Protein AF-A0A932UJD4-F1 (afdb_monomer_lite)

Secondary structure (DSSP, 8-state):
--PPPPGGGEEEEEEEEEEEETTEEEEEEEEEEE-STTEEEEEEEEEEEE-SSTTTT-EEEEEEEEEEEEHHHHHHHHHHHHHH--SSPPPEEE-HHHHH-PPP-PPP----

Sequence (112 aa):
MSQAIPAEEVDRIWLFPPVRQEDREWGTAVIGRRAERDRVRVYTARYMLVVRGRERGQGRVAVEEIGESPAPVVDDVVRGVQQRVGEADPPVEIATAVWFGAAPLLPEDASR

Structure (mmCIF, N/CA/C/O backbone):
data_AF-A0A932UJD4-F1
#
_entry.id   AF-A0A932UJD4-F1
#
loop_
_atom_site.group_PDB
_atom_site.id
_atom_site.type_symbol
_atom_site.label_atom_id
_atom_site.label_alt_id
_atom_site.label_comp_id
_atom_site.label_asym_id
_atom_site.label_entity_id
_atom_site.label_seq_id
_atom_site.pdbx_PDB_ins_code
_atom_site.Cartn_x
_atom_site.Cartn_y
_atom_site.Cartn_z
_atom_site.occupancy
_atom_site.B_iso_or_equiv
_atom_site.auth_seq_id
_atom_site.auth_comp_id
_atom_site.auth_asym_id
_atom_site.auth_atom_id
_atom_site.pdbx_PDB_model_num
ATOM 1 N N . MET A 1 1 ? -8.121 12.593 -11.943 1.00 38.00 1 MET A N 1
ATOM 2 C CA . MET A 1 1 ? -9.073 11.466 -11.851 1.00 38.00 1 MET A CA 1
ATOM 3 C C . MET A 1 1 ? -8.248 10.215 -11.610 1.00 38.00 1 MET A C 1
ATOM 5 O O . MET A 1 1 ? -7.366 9.958 -12.415 1.00 38.00 1 MET A O 1
ATOM 9 N N . SER A 1 2 ? -8.429 9.513 -10.491 1.00 53.94 2 SER A N 1
ATOM 10 C CA . SER A 1 2 ? -7.692 8.271 -10.219 1.00 53.94 2 SER A CA 1
ATOM 11 C C . SER A 1 2 ? -8.371 7.121 -10.961 1.00 53.94 2 SER A C 1
ATOM 13 O O . SER A 1 2 ? -9.500 6.761 -10.631 1.00 53.94 2 SER A O 1
ATOM 15 N N . GLN A 1 3 ? -7.718 6.585 -11.988 1.00 67.38 3 GLN A N 1
ATOM 16 C CA . GLN A 1 3 ? -8.157 5.356 -12.643 1.00 67.38 3 GLN A CA 1
ATOM 17 C C . GLN A 1 3 ? -7.927 4.181 -11.682 1.00 67.38 3 GLN A C 1
ATOM 19 O O . GLN A 1 3 ? -6.910 4.144 -10.989 1.00 67.38 3 GLN A O 1
ATOM 24 N N . ALA A 1 4 ? -8.877 3.248 -11.606 1.00 76.31 4 ALA A N 1
ATOM 25 C CA . ALA A 1 4 ? -8.683 2.019 -10.844 1.00 76.31 4 ALA A CA 1
ATOM 26 C C . ALA A 1 4 ? -7.535 1.202 -11.462 1.00 76.31 4 ALA A C 1
ATOM 28 O O . ALA A 1 4 ? -7.448 1.102 -12.685 1.00 76.31 4 ALA A O 1
ATOM 29 N N . ILE A 1 5 ? -6.663 0.640 -10.621 1.00 79.69 5 ILE A N 1
ATOM 30 C CA . ILE A 1 5 ? -5.582 -0.252 -11.056 1.00 79.69 5 ILE A CA 1
ATOM 31 C C . ILE A 1 5 ? -6.145 -1.681 -11.072 1.00 79.69 5 ILE A C 1
ATOM 33 O O . ILE A 1 5 ? -6.629 -2.124 -10.025 1.00 79.69 5 ILE A O 1
ATOM 37 N N . PRO A 1 6 ? -6.110 -2.395 -12.210 1.00 84.81 6 PRO A N 1
ATOM 38 C CA . PRO A 1 6 ? -6.530 -3.792 -12.264 1.00 84.81 6 PRO A CA 1
ATOM 39 C C . PRO A 1 6 ? -5.672 -4.673 -11.347 1.00 84.81 6 PRO A C 1
ATOM 41 O O . PRO A 1 6 ? -4.462 -4.469 -11.227 1.00 84.81 6 PRO A O 1
ATOM 44 N N . ALA A 1 7 ? -6.290 -5.652 -10.682 1.00 87.00 7 ALA A N 1
ATOM 45 C CA . ALA A 1 7 ? -5.610 -6.498 -9.696 1.00 87.00 7 ALA A CA 1
ATOM 46 C C . ALA A 1 7 ? -4.486 -7.327 -10.335 1.00 87.00 7 ALA A C 1
ATOM 48 O O . ALA A 1 7 ? -3.423 -7.506 -9.747 1.00 87.00 7 ALA A O 1
ATOM 49 N N . GLU A 1 8 ? -4.699 -7.769 -11.571 1.00 87.94 8 GLU A N 1
ATOM 50 C CA . GLU A 1 8 ? -3.749 -8.504 -12.397 1.00 87.94 8 GLU A CA 1
ATOM 51 C C . GLU A 1 8 ? -2.529 -7.679 -12.813 1.00 87.94 8 GLU A C 1
ATOM 53 O O . GLU A 1 8 ? -1.542 -8.242 -13.275 1.00 87.94 8 GLU A O 1
ATOM 58 N N . GLU A 1 9 ? -2.561 -6.357 -12.666 1.00 91.31 9 GLU A N 1
ATOM 59 C CA . GLU A 1 9 ? -1.410 -5.500 -12.945 1.00 91.31 9 GLU A CA 1
ATOM 60 C C . GLU A 1 9 ? -0.593 -5.199 -11.685 1.00 91.31 9 GLU A C 1
ATOM 62 O O . GLU A 1 9 ? 0.548 -4.737 -11.786 1.00 91.31 9 GLU A O 1
ATOM 67 N N . VAL A 1 10 ? -1.148 -5.480 -10.503 1.00 93.56 10 VAL A N 1
ATOM 68 C CA . VAL A 1 10 ? -0.431 -5.364 -9.236 1.00 93.56 10 VAL A CA 1
ATOM 69 C C . VAL A 1 10 ? 0.549 -6.524 -9.112 1.00 93.56 10 VAL A C 1
ATOM 71 O O . VAL A 1 10 ? 0.176 -7.695 -9.137 1.00 93.56 10 VAL A O 1
ATOM 74 N N . ASP A 1 11 ? 1.821 -6.177 -8.976 1.00 92.38 11 ASP A N 1
ATOM 75 C CA . ASP A 1 11 ? 2.925 -7.122 -8.853 1.00 92.38 11 ASP A CA 1
ATOM 76 C C . ASP A 1 11 ? 3.270 -7.379 -7.390 1.00 92.38 11 ASP A C 1
ATOM 78 O O . ASP A 1 11 ? 3.400 -8.524 -6.964 1.00 92.38 11 ASP A O 1
ATOM 82 N N . ARG A 1 12 ? 3.387 -6.299 -6.608 1.00 93.12 12 ARG A N 1
ATOM 83 C CA . ARG A 1 12 ? 3.856 -6.346 -5.222 1.00 93.12 12 ARG A CA 1
ATOM 84 C C . ARG A 1 12 ? 3.104 -5.379 -4.332 1.00 93.12 12 ARG A C 1
ATOM 86 O O . ARG A 1 12 ? 2.696 -4.300 -4.765 1.00 93.12 12 ARG A O 1
ATOM 93 N N . ILE A 1 13 ? 2.952 -5.769 -3.072 1.00 95.38 13 ILE A N 1
ATOM 94 C CA . ILE A 1 13 ? 2.281 -4.982 -2.043 1.00 95.38 13 ILE A CA 1
ATOM 95 C C . ILE A 1 13 ? 3.142 -5.035 -0.788 1.00 95.38 13 ILE A C 1
ATOM 97 O O . ILE A 1 13 ? 3.390 -6.114 -0.258 1.00 95.38 13 ILE A O 1
ATOM 101 N N . TRP A 1 14 ? 3.554 -3.878 -0.282 1.00 95.88 14 TRP A N 1
ATOM 102 C CA . TRP A 1 14 ? 4.225 -3.760 1.010 1.00 95.88 14 TRP A CA 1
ATOM 103 C C . TRP A 1 14 ? 3.337 -2.985 1.968 1.00 95.88 14 TRP A C 1
ATOM 105 O O . TRP A 1 14 ? 3.040 -1.811 1.741 1.00 95.88 14 TRP A O 1
ATOM 115 N N . LEU A 1 15 ? 2.901 -3.647 3.034 1.00 94.75 15 LEU A N 1
ATOM 116 C CA . LEU A 1 15 ? 2.020 -3.073 4.037 1.00 94.75 15 LEU A CA 1
ATOM 117 C C . LEU A 1 15 ? 2.839 -2.574 5.221 1.00 94.75 15 LEU A C 1
ATOM 119 O O . LEU A 1 15 ? 3.580 -3.336 5.838 1.00 94.75 15 LEU A O 1
ATOM 123 N N . PHE A 1 16 ? 2.662 -1.303 5.561 1.00 93.38 16 PHE A N 1
ATOM 124 C CA . PHE A 1 16 ? 3.193 -0.749 6.795 1.00 93.38 16 PHE A CA 1
ATOM 125 C C . PHE A 1 16 ? 2.211 -1.040 7.935 1.00 93.38 16 PHE A C 1
ATOM 127 O O . PHE A 1 16 ? 0.996 -0.905 7.733 1.00 93.38 16 PHE A O 1
ATOM 134 N N . PRO A 1 17 ? 2.706 -1.402 9.129 1.00 92.25 17 PRO A N 1
ATOM 135 C CA . PRO A 1 17 ? 1.876 -1.531 10.317 1.00 92.25 17 PRO A CA 1
ATOM 136 C C . PRO A 1 17 ? 1.035 -0.266 10.521 1.00 92.25 17 PRO A C 1
ATOM 138 O O . PRO A 1 17 ? 1.572 0.847 10.457 1.00 92.25 17 PRO A O 1
A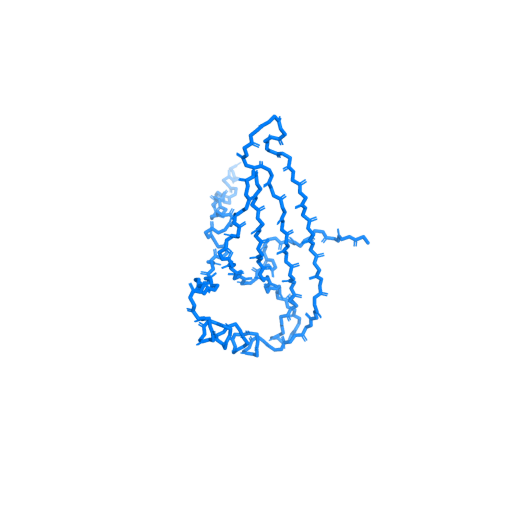TOM 141 N N . PRO A 1 1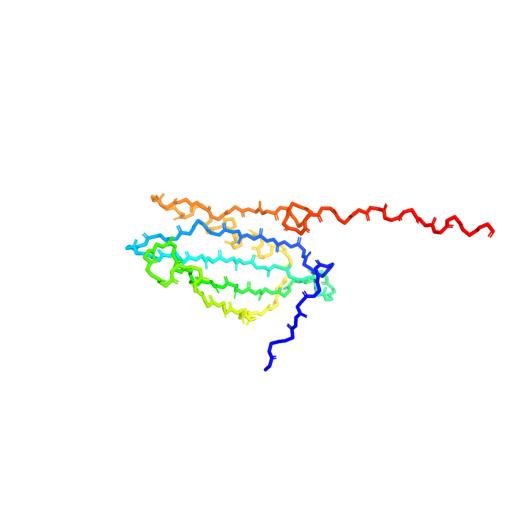8 ? -0.282 -0.399 10.734 1.00 93.75 18 PRO A N 1
ATOM 142 C CA . PRO A 1 18 ? -1.122 0.764 10.910 1.00 93.75 18 PRO A CA 1
ATOM 143 C C . PRO A 1 18 ? -0.845 1.428 12.259 1.00 93.75 18 PRO A C 1
ATOM 145 O O . PRO A 1 18 ? -0.701 0.766 13.289 1.00 93.75 18 PRO A O 1
ATOM 148 N N . VAL A 1 19 ? -0.835 2.756 12.261 1.00 93.50 19 VAL A N 1
ATOM 149 C CA . VAL A 1 19 ? -0.751 3.553 13.483 1.00 93.50 19 VAL A CA 1
ATOM 150 C C . VAL A 1 19 ? -2.162 3.743 14.020 1.00 93.50 19 VAL A C 1
ATOM 152 O O . VAL A 1 19 ? -3.069 4.130 13.283 1.00 93.50 19 VAL A O 1
ATOM 155 N N . ARG A 1 20 ? -2.357 3.484 15.313 1.00 94.69 20 ARG A N 1
ATOM 156 C CA . ARG A 1 20 ? -3.624 3.732 16.007 1.00 94.69 20 ARG A CA 1
ATOM 157 C C . ARG A 1 20 ? -3.450 4.850 17.014 1.00 94.69 20 ARG A C 1
ATOM 159 O O . ARG A 1 20 ? -2.549 4.801 17.846 1.00 94.69 20 ARG A O 1
ATOM 166 N N . GLN A 1 21 ? -4.348 5.819 16.958 1.00 94.12 21 GLN A N 1
ATOM 167 C CA . GLN A 1 21 ? -4.415 6.911 17.914 1.00 94.12 21 GLN A CA 1
ATOM 168 C C . GLN A 1 21 ? -5.889 7.221 18.166 1.00 94.12 21 GLN A C 1
ATOM 170 O O . GLN A 1 21 ? -6.661 7.401 17.226 1.00 94.12 21 GLN A O 1
ATOM 175 N N . GLU A 1 22 ? -6.272 7.243 19.442 1.00 93.31 22 GLU A N 1
ATOM 176 C CA . GLU A 1 22 ? -7.651 7.481 19.885 1.00 93.31 22 GLU A CA 1
ATOM 177 C C . GLU A 1 22 ? -8.665 6.497 19.264 1.00 93.31 22 GLU A C 1
ATOM 179 O O . GLU A 1 22 ? -8.623 5.292 19.537 1.00 93.31 22 GLU A O 1
ATOM 184 N N . ASP A 1 23 ? -9.604 7.003 18.463 1.00 96.44 23 ASP A N 1
ATOM 185 C CA . ASP A 1 23 ? -10.673 6.258 17.803 1.00 96.44 23 ASP A CA 1
ATOM 186 C C . ASP A 1 23 ? -10.381 5.961 16.325 1.00 96.44 23 ASP A C 1
ATOM 188 O O . ASP A 1 23 ? -11.255 5.445 15.620 1.00 96.44 23 ASP A O 1
ATOM 192 N N . ARG A 1 24 ? -9.154 6.235 15.864 1.00 97.31 24 ARG A N 1
ATOM 193 C CA . ARG A 1 24 ? -8.749 6.160 14.458 1.00 97.31 24 ARG A CA 1
ATOM 194 C C . ARG A 1 24 ? -7.532 5.274 14.229 1.00 97.31 24 ARG A C 1
ATOM 196 O O . ARG A 1 24 ? -6.659 5.093 15.080 1.00 97.31 24 ARG A O 1
ATOM 203 N N . GLU A 1 25 ? -7.493 4.736 13.023 1.00 97.56 25 GLU A N 1
ATOM 204 C CA . GLU A 1 25 ? -6.413 3.936 12.474 1.00 97.56 25 GLU A CA 1
ATOM 205 C C . GLU A 1 25 ? -5.965 4.540 11.145 1.00 97.56 25 GLU A C 1
ATOM 207 O O . GLU A 1 25 ? -6.797 4.897 10.310 1.00 97.56 25 GLU A O 1
ATOM 212 N N . TRP A 1 26 ? -4.655 4.636 10.942 1.00 97.12 26 TRP A N 1
ATOM 213 C CA . TRP A 1 26 ? -4.051 5.071 9.691 1.00 97.12 26 TRP A CA 1
ATOM 214 C C . TRP A 1 26 ? -3.126 3.983 9.187 1.00 97.12 26 TRP A C 1
ATOM 216 O O . TRP A 1 26 ? -2.227 3.553 9.906 1.00 97.12 26 TRP A O 1
ATOM 226 N N . GLY A 1 27 ? -3.306 3.572 7.939 1.00 95.81 27 GLY A N 1
ATOM 227 C CA . GLY A 1 27 ? -2.410 2.620 7.299 1.00 95.81 27 GLY A CA 1
ATOM 228 C C . GLY A 1 27 ? -1.821 3.174 6.019 1.00 95.81 27 GLY A C 1
ATOM 229 O O . GLY A 1 27 ? -2.388 4.055 5.368 1.00 95.81 27 GLY A O 1
ATOM 230 N N . THR A 1 28 ? -0.656 2.639 5.676 1.00 95.62 28 THR A N 1
ATOM 231 C CA . THR A 1 28 ? 0.050 2.938 4.433 1.00 95.62 28 THR A CA 1
ATOM 232 C C . THR A 1 28 ? 0.419 1.629 3.752 1.00 95.62 28 THR A C 1
ATOM 234 O O . THR A 1 28 ? 0.881 0.694 4.403 1.00 95.62 28 THR A O 1
ATOM 237 N N . ALA A 1 29 ? 0.237 1.572 2.440 1.00 95.19 29 ALA A N 1
ATOM 238 C CA . ALA A 1 29 ? 0.746 0.508 1.597 1.00 95.19 29 ALA A CA 1
ATOM 239 C C . ALA A 1 29 ? 1.523 1.111 0.426 1.00 95.19 29 ALA A C 1
ATOM 241 O O . ALA A 1 29 ? 1.119 2.124 -0.149 1.00 95.19 29 ALA A O 1
ATOM 242 N N . VAL A 1 30 ? 2.629 0.472 0.067 1.00 95.25 30 VAL A N 1
ATOM 243 C CA . VAL A 1 30 ? 3.329 0.719 -1.193 1.00 95.25 30 VAL A CA 1
ATOM 244 C C . VAL A 1 30 ? 2.918 -0.376 -2.163 1.00 95.25 30 VAL A C 1
ATOM 246 O O . VAL A 1 30 ? 2.918 -1.553 -1.809 1.00 95.25 30 VAL A O 1
ATOM 249 N N . ILE A 1 31 ? 2.542 0.015 -3.375 1.00 95.12 31 ILE A N 1
ATOM 250 C CA . ILE A 1 31 ? 2.038 -0.894 -4.402 1.00 95.12 31 ILE A CA 1
ATOM 251 C C . ILE A 1 31 ? 2.937 -0.765 -5.624 1.00 95.12 31 ILE A C 1
ATOM 253 O O . ILE A 1 31 ? 3.106 0.330 -6.160 1.00 95.12 31 ILE A O 1
ATOM 257 N N . GLY A 1 32 ? 3.504 -1.883 -6.062 1.00 95.19 32 GLY A N 1
ATOM 258 C CA . GLY A 1 32 ? 4.191 -1.994 -7.339 1.00 95.19 32 GLY A CA 1
ATOM 259 C C . GLY A 1 32 ? 3.238 -2.518 -8.406 1.00 95.19 32 GLY A C 1
ATOM 260 O O . GLY A 1 32 ? 2.721 -3.624 -8.274 1.00 95.19 32 GLY A O 1
ATOM 261 N N . ARG A 1 33 ? 3.014 -1.741 -9.465 1.00 95.19 33 ARG A N 1
ATOM 262 C CA . ARG A 1 33 ? 2.279 -2.146 -10.672 1.00 95.19 33 ARG A CA 1
ATOM 263 C C . ARG A 1 33 ? 3.273 -2.437 -11.792 1.00 95.19 33 ARG A C 1
ATOM 265 O O . ARG A 1 33 ? 4.179 -1.630 -12.010 1.00 95.19 33 ARG A O 1
ATOM 272 N N . ARG A 1 34 ? 3.096 -3.536 -12.527 1.00 93.25 34 ARG A N 1
ATOM 273 C CA . ARG A 1 34 ? 3.926 -3.828 -13.708 1.00 93.25 34 ARG A CA 1
ATOM 274 C C . ARG A 1 34 ? 3.834 -2.692 -14.730 1.00 93.25 34 ARG A C 1
ATOM 276 O O . ARG A 1 34 ? 2.747 -2.214 -15.045 1.00 93.25 34 ARG A O 1
ATOM 283 N N . ALA A 1 35 ? 4.984 -2.283 -15.248 1.00 90.75 35 ALA A N 1
ATOM 284 C CA . ALA A 1 35 ? 5.122 -1.372 -16.375 1.00 90.75 35 ALA A CA 1
ATOM 285 C C . ALA A 1 35 ? 5.959 -2.043 -17.480 1.00 90.75 35 ALA A C 1
ATOM 287 O O . ALA A 1 35 ? 6.406 -3.184 -17.346 1.00 90.75 35 ALA A O 1
ATOM 288 N N . GLU A 1 36 ? 6.149 -1.357 -18.605 1.00 89.44 36 GLU A N 1
ATOM 289 C CA . GLU A 1 36 ? 6.944 -1.889 -19.713 1.00 89.44 36 GLU A CA 1
ATOM 290 C C . GLU A 1 36 ? 8.418 -2.109 -19.325 1.00 89.44 36 GLU A C 1
ATOM 292 O O . GLU A 1 36 ? 8.967 -1.397 -18.484 1.00 89.44 36 GLU A O 1
ATOM 297 N N . ARG A 1 37 ? 9.097 -3.029 -20.027 1.00 86.25 37 ARG A N 1
ATOM 298 C CA . ARG A 1 37 ? 10.565 -3.203 -19.979 1.00 86.25 37 ARG A CA 1
ATOM 299 C C . ARG A 1 37 ? 11.122 -3.410 -18.555 1.00 86.25 37 ARG A C 1
ATOM 301 O O . ARG A 1 37 ? 1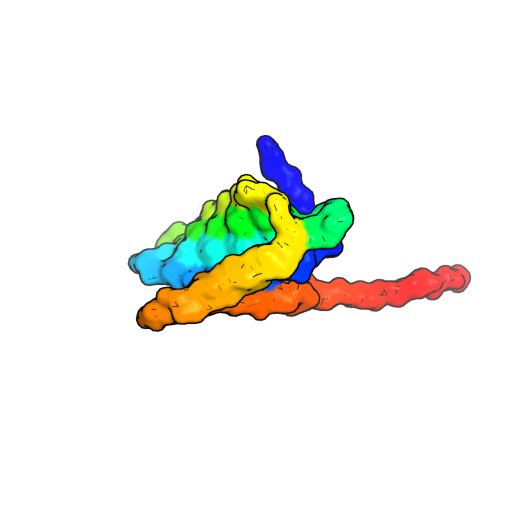2.072 -2.734 -18.166 1.00 86.25 37 ARG A O 1
ATOM 308 N N . ASP A 1 38 ? 10.521 -4.325 -17.791 1.00 85.50 38 ASP A N 1
ATOM 309 C CA . ASP A 1 38 ? 10.930 -4.708 -16.422 1.00 85.50 38 ASP A CA 1
ATOM 310 C C . ASP A 1 38 ? 10.908 -3.563 -15.395 1.00 85.50 38 ASP A C 1
ATOM 312 O O . ASP A 1 38 ? 11.618 -3.564 -14.379 1.00 85.50 38 ASP A O 1
ATOM 316 N N . ARG A 1 39 ? 10.073 -2.557 -15.656 1.00 93.81 39 ARG A N 1
ATOM 317 C CA . ARG A 1 39 ? 9.836 -1.452 -14.736 1.00 93.81 39 ARG A CA 1
ATOM 318 C C . ARG A 1 39 ? 8.587 -1.674 -13.905 1.00 93.81 39 ARG A C 1
ATOM 320 O O . ARG A 1 39 ? 7.673 -2.412 -14.266 1.00 93.81 39 ARG A O 1
ATOM 327 N N . VAL A 1 40 ? 8.557 -0.977 -12.781 1.00 94.94 40 VAL A N 1
ATOM 328 C CA . VAL A 1 40 ? 7.440 -0.956 -11.851 1.00 94.94 40 VAL A CA 1
ATOM 329 C C . VAL A 1 40 ? 7.029 0.487 -11.644 1.00 94.94 40 VAL A C 1
ATOM 331 O O . VAL A 1 40 ? 7.856 1.355 -11.353 1.00 94.94 40 VAL A O 1
ATOM 334 N N . ARG A 1 41 ? 5.731 0.737 -11.775 1.00 96.00 41 ARG A N 1
ATOM 335 C CA . ARG A 1 41 ? 5.107 1.987 -11.369 1.00 96.00 41 ARG A CA 1
ATOM 336 C C . ARG A 1 41 ? 4.687 1.870 -9.913 1.00 96.00 41 ARG A C 1
ATOM 338 O O . ARG A 1 41 ? 3.986 0.932 -9.539 1.00 96.00 41 ARG A O 1
ATOM 345 N N . VAL A 1 42 ? 5.159 2.793 -9.092 1.00 95.81 42 VAL A N 1
ATOM 346 C CA . VAL A 1 42 ? 5.019 2.745 -7.640 1.00 95.81 42 VAL A CA 1
ATOM 347 C C . VAL A 1 42 ? 3.919 3.694 -7.206 1.00 95.81 42 VAL A C 1
ATOM 349 O O . VAL A 1 42 ? 3.927 4.878 -7.548 1.00 95.81 42 VAL A O 1
ATOM 352 N N . TYR A 1 43 ? 3.006 3.176 -6.397 1.00 95.25 43 TYR A N 1
ATOM 353 C CA . TYR A 1 43 ? 1.954 3.945 -5.759 1.00 95.25 43 TYR A CA 1
ATOM 354 C C . TYR A 1 43 ? 2.120 3.904 -4.246 1.00 95.25 43 TYR A C 1
ATOM 356 O O . TYR A 1 43 ? 2.489 2.875 -3.682 1.00 95.25 43 TYR A O 1
ATOM 364 N N . THR A 1 44 ? 1.788 5.008 -3.582 1.00 94.94 44 THR A N 1
ATOM 365 C CA . THR A 1 44 ? 1.530 5.008 -2.142 1.00 94.94 44 THR A CA 1
ATOM 366 C C . THR A 1 44 ? 0.030 5.110 -1.913 1.00 94.94 44 THR A C 1
ATOM 368 O O . THR A 1 44 ? -0.594 6.112 -2.264 1.00 94.94 44 THR A O 1
ATOM 371 N N . ALA A 1 45 ? -0.550 4.077 -1.313 1.00 94.81 45 ALA A N 1
ATOM 372 C CA . ALA A 1 45 ? -1.920 4.079 -0.833 1.00 94.81 45 ALA A CA 1
ATOM 373 C C . ALA A 1 45 ? -1.929 4.382 0.668 1.00 94.81 45 ALA A C 1
ATOM 375 O O . ALA A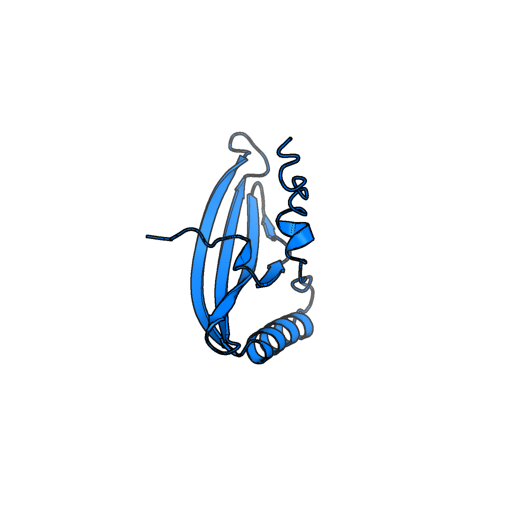 1 45 ? -1.177 3.789 1.439 1.00 94.81 45 ALA A O 1
ATOM 376 N N . ARG A 1 46 ? -2.782 5.308 1.094 1.00 96.19 46 ARG A N 1
ATOM 377 C CA . ARG A 1 46 ? -2.974 5.680 2.498 1.00 96.19 46 ARG A CA 1
ATOM 378 C C . ARG A 1 46 ? -4.452 5.622 2.824 1.00 96.19 46 ARG A C 1
ATOM 380 O O . ARG A 1 46 ? -5.277 6.020 2.001 1.00 96.19 46 ARG A O 1
ATOM 387 N N . TYR A 1 47 ? -4.787 5.183 4.027 1.00 96.31 47 TYR A N 1
ATOM 388 C CA . TYR A 1 47 ? -6.149 5.290 4.532 1.00 96.31 47 TYR A CA 1
ATOM 389 C C . TYR A 1 47 ? -6.182 5.878 5.937 1.00 96.31 47 TYR A C 1
ATOM 391 O O . TYR A 1 47 ? -5.198 5.840 6.674 1.00 96.31 47 TYR A O 1
ATOM 399 N N . MET A 1 48 ? -7.350 6.401 6.293 1.00 97.12 48 MET A N 1
ATOM 400 C CA . MET A 1 48 ? -7.762 6.641 7.669 1.00 97.12 48 MET A CA 1
ATOM 401 C C . MET A 1 48 ? -9.110 5.953 7.874 1.00 97.12 48 MET A C 1
ATOM 403 O O . MET A 1 48 ? -9.995 6.093 7.028 1.00 97.12 48 MET A O 1
ATOM 407 N N . LEU A 1 49 ? -9.256 5.214 8.969 1.00 98.00 49 LEU A N 1
A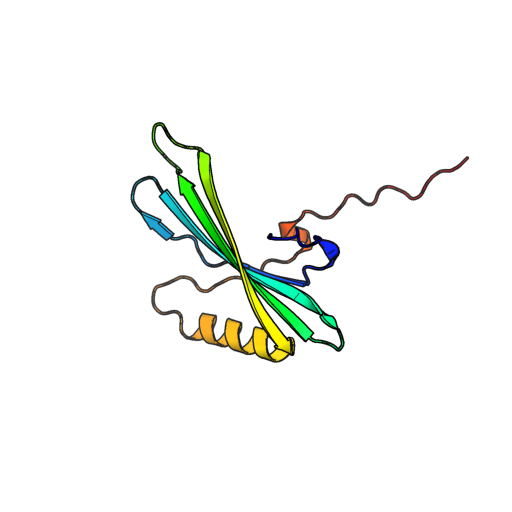TOM 408 C CA . LEU A 1 49 ? -10.475 4.514 9.354 1.00 98.00 49 LEU A CA 1
ATOM 409 C C . LEU A 1 49 ? -10.834 4.861 10.800 1.00 98.00 49 LEU A C 1
ATOM 411 O O . LEU A 1 49 ? -10.009 4.723 11.700 1.00 98.00 49 LEU A O 1
ATOM 415 N N . VAL A 1 50 ? -12.080 5.261 11.040 1.00 97.81 50 VAL A N 1
ATOM 416 C CA . VAL A 1 50 ? -12.630 5.386 12.393 1.00 97.81 50 VAL A CA 1
ATOM 417 C C . VAL A 1 50 ? -12.997 3.986 12.890 1.00 97.81 50 VAL A C 1
ATOM 419 O O . VAL A 1 50 ? -13.889 3.328 12.349 1.00 97.81 50 VAL A O 1
ATOM 422 N N . VAL A 1 51 ? -12.306 3.506 13.923 1.00 96.81 51 VAL A N 1
ATOM 423 C CA . VAL A 1 51 ? -12.410 2.126 14.428 1.00 96.81 51 VAL A CA 1
ATOM 424 C C . VAL A 1 51 ? -13.296 1.992 15.669 1.00 96.81 51 VAL A C 1
ATOM 426 O O . VAL A 1 51 ? -13.729 0.881 15.996 1.00 96.81 51 VAL A O 1
ATOM 429 N N . ARG A 1 52 ? -13.604 3.099 16.358 1.00 95.44 52 ARG A N 1
ATOM 430 C CA . ARG A 1 52 ? -14.421 3.145 17.586 1.00 95.44 52 ARG A CA 1
ATOM 431 C C . ARG A 1 52 ? -15.374 4.349 17.578 1.00 95.44 52 ARG A C 1
ATOM 433 O O . ARG A 1 52 ? -15.222 5.258 16.778 1.00 95.44 52 ARG A O 1
ATOM 440 N N . GLY A 1 53 ? -16.363 4.349 18.473 1.00 94.88 53 GLY A N 1
ATOM 441 C CA . GLY A 1 53 ? -17.303 5.466 18.631 1.00 94.88 53 GLY A CA 1
ATOM 442 C C . GLY A 1 53 ? -18.455 5.478 17.620 1.00 94.88 53 GLY A C 1
ATOM 443 O O . GLY A 1 53 ? -18.690 4.511 16.896 1.00 94.88 53 GLY A O 1
ATOM 444 N N . ARG A 1 54 ? -19.213 6.580 17.606 1.00 95.88 54 ARG A N 1
ATOM 445 C CA . ARG A 1 54 ? -20.442 6.730 16.803 1.00 95.88 54 ARG A CA 1
ATOM 446 C C . ARG A 1 54 ? -20.182 6.736 15.295 1.00 95.88 54 ARG A C 1
ATOM 448 O O . ARG A 1 54 ? -21.033 6.293 14.534 1.00 95.88 54 ARG A O 1
ATOM 455 N N . GLU A 1 55 ? -19.020 7.228 14.879 1.00 95.88 55 GLU A N 1
ATOM 456 C CA . GLU A 1 55 ? -18.613 7.341 13.472 1.00 95.88 55 GLU A CA 1
ATOM 457 C C . GLU A 1 55 ? -17.858 6.102 12.970 1.00 95.88 55 GLU A C 1
ATOM 459 O O . GLU A 1 55 ? -17.318 6.104 11.864 1.00 95.88 55 GLU A O 1
ATOM 464 N N . ARG A 1 56 ? -17.818 5.026 13.768 1.00 95.62 56 ARG A N 1
ATOM 465 C CA . ARG A 1 56 ? -17.127 3.786 13.414 1.00 95.62 56 ARG A CA 1
ATOM 466 C C . ARG A 1 56 ? -17.517 3.303 12.014 1.00 95.62 56 ARG A C 1
ATOM 468 O O . ARG A 1 56 ? -18.695 3.183 11.689 1.00 95.62 56 ARG A O 1
ATOM 475 N N . GLY A 1 57 ? -16.505 2.951 11.226 1.00 94.38 57 GLY A N 1
ATOM 476 C CA . GLY A 1 57 ? -16.643 2.491 9.845 1.00 94.38 57 GLY A CA 1
ATOM 477 C C . GLY A 1 57 ? -16.506 3.603 8.805 1.00 94.38 57 GLY A C 1
ATOM 478 O O . GLY A 1 57 ? -16.307 3.298 7.632 1.00 94.38 57 GLY A O 1
ATOM 479 N N . GLN A 1 58 ? -16.551 4.879 9.203 1.00 97.00 58 GLN A N 1
ATOM 480 C CA . GLN A 1 58 ? -16.198 5.973 8.303 1.00 97.00 58 GLN A CA 1
ATOM 481 C C . GLN A 1 58 ? -14.701 5.955 8.003 1.00 97.00 58 GLN A C 1
ATOM 483 O O . GLN A 1 58 ? -13.878 5.713 8.887 1.00 97.00 58 GLN A O 1
ATOM 488 N N . GLY A 1 59 ? -14.337 6.254 6.760 1.00 95.38 59 GLY A N 1
ATOM 489 C CA . GLY A 1 59 ? -12.942 6.271 6.358 1.00 95.38 59 GLY A CA 1
ATOM 490 C C . GLY A 1 59 ? -12.683 7.096 5.112 1.00 95.38 59 GLY A C 1
ATOM 491 O O . GLY A 1 59 ? -13.597 7.564 4.431 1.00 95.38 59 GLY A O 1
ATOM 492 N N . ARG A 1 60 ? -11.400 7.298 4.839 1.00 95.88 60 ARG A N 1
ATOM 493 C CA . ARG A 1 60 ? -10.892 7.969 3.643 1.00 95.88 60 ARG A CA 1
ATOM 494 C C . ARG A 1 60 ? -9.727 7.172 3.098 1.00 95.88 60 ARG A C 1
ATOM 496 O O . ARG A 1 60 ? -8.945 6.627 3.871 1.00 95.88 60 ARG A O 1
ATOM 503 N N . VAL A 1 61 ? -9.599 7.162 1.780 1.00 94.62 61 VAL A N 1
ATOM 504 C CA . VAL A 1 61 ? -8.487 6.531 1.072 1.00 94.62 61 VAL A CA 1
ATOM 505 C C . VAL A 1 61 ? -7.898 7.549 0.106 1.00 94.62 61 VAL A C 1
ATOM 507 O O . VAL A 1 61 ? -8.629 8.328 -0.505 1.00 94.62 61 VAL A O 1
ATOM 510 N N . ALA A 1 62 ? -6.579 7.540 -0.018 1.00 93.56 62 ALA A N 1
ATOM 511 C CA . ALA A 1 62 ? -5.837 8.293 -1.012 1.00 93.56 62 ALA A CA 1
ATOM 512 C C . ALA A 1 62 ? -4.817 7.366 -1.671 1.00 93.56 62 ALA A C 1
ATOM 514 O O . ALA A 1 62 ? -4.132 6.611 -0.985 1.00 93.56 62 ALA A O 1
ATOM 515 N N . VAL A 1 63 ? -4.713 7.436 -2.995 1.00 92.94 63 VAL A N 1
ATOM 516 C CA . VAL A 1 63 ? -3.705 6.712 -3.773 1.00 92.94 63 VAL A CA 1
ATOM 517 C C . VAL A 1 63 ? -2.954 7.727 -4.612 1.00 92.94 63 VAL A C 1
ATOM 519 O O . VAL A 1 63 ? -3.562 8.520 -5.330 1.00 92.94 63 VAL A O 1
ATOM 522 N N . GLU A 1 64 ? -1.636 7.705 -4.493 1.00 94.44 64 GLU A N 1
ATOM 523 C CA . GLU A 1 64 ? -0.730 8.636 -5.149 1.00 94.44 64 GLU A CA 1
ATOM 524 C C . GLU A 1 64 ? 0.280 7.848 -5.980 1.00 94.44 64 GLU A C 1
ATOM 526 O O . GLU A 1 64 ? 0.944 6.954 -5.458 1.00 94.44 64 GLU A O 1
ATOM 531 N N . GLU A 1 65 ? 0.387 8.164 -7.270 1.00 94.56 65 GLU A N 1
ATOM 532 C CA . GLU A 1 65 ? 1.465 7.653 -8.115 1.00 94.56 65 GLU A CA 1
ATOM 533 C C . GLU A 1 65 ? 2.747 8.421 -7.799 1.00 94.56 65 GLU A C 1
ATOM 535 O O . GLU A 1 65 ? 2.795 9.639 -7.950 1.00 94.56 65 GLU A O 1
ATOM 540 N N . ILE A 1 66 ? 3.777 7.708 -7.357 1.00 94.81 66 ILE A N 1
ATOM 541 C CA . ILE A 1 66 ? 5.061 8.305 -6.977 1.00 94.81 66 ILE A CA 1
ATOM 542 C C . ILE A 1 66 ? 5.996 8.386 -8.184 1.00 94.81 66 ILE A C 1
ATOM 544 O O . ILE A 1 66 ? 6.765 9.336 -8.316 1.00 94.81 66 ILE A O 1
ATOM 548 N N . GLY A 1 67 ? 5.934 7.392 -9.071 1.00 94.38 67 GLY A N 1
ATOM 549 C CA . GLY A 1 67 ? 6.740 7.349 -10.285 1.00 94.38 67 GLY A CA 1
ATOM 550 C C . GLY A 1 67 ? 7.018 5.930 -10.758 1.00 94.38 67 GLY A C 1
ATOM 551 O O . GLY A 1 67 ? 6.350 4.980 -10.359 1.00 94.38 67 GLY A O 1
ATOM 552 N N . GLU A 1 68 ? 8.026 5.789 -11.612 1.00 95.62 68 GLU A N 1
ATOM 553 C CA . GLU A 1 68 ? 8.401 4.525 -12.243 1.00 95.62 68 GLU A CA 1
ATOM 554 C C . GLU A 1 68 ? 9.899 4.249 -12.068 1.00 95.62 68 GLU A C 1
ATOM 556 O O . GLU A 1 68 ? 10.730 5.144 -12.231 1.00 95.62 68 GLU A O 1
ATOM 561 N N . SER A 1 69 ? 10.249 3.006 -11.746 1.00 94.44 69 SER A N 1
ATOM 562 C CA . SER A 1 69 ? 11.618 2.588 -11.432 1.00 94.44 69 SER A CA 1
ATOM 563 C C . SER A 1 69 ? 11.865 1.143 -11.886 1.00 94.44 69 SER A C 1
ATOM 565 O O . SER A 1 69 ? 10.906 0.375 -11.977 1.00 94.44 69 SER A O 1
ATOM 567 N N . PRO A 1 70 ? 13.112 0.721 -12.171 1.00 95.12 70 PRO A N 1
ATOM 568 C CA . PRO A 1 70 ? 13.426 -0.701 -12.302 1.00 95.12 70 PRO A CA 1
ATOM 569 C C . PRO A 1 70 ? 13.010 -1.480 -11.047 1.00 95.12 70 PRO A C 1
ATOM 571 O O . PRO A 1 70 ? 13.248 -1.013 -9.930 1.00 95.12 70 PRO A O 1
ATOM 574 N N . ALA A 1 71 ? 12.440 -2.677 -11.217 1.00 91.19 71 ALA A N 1
ATOM 575 C CA . ALA A 1 71 ? 11.948 -3.483 -10.092 1.00 91.19 71 ALA A CA 1
ATOM 576 C C . ALA A 1 71 ? 12.989 -3.699 -8.965 1.00 91.19 71 ALA A C 1
ATOM 578 O O . ALA A 1 71 ? 12.648 -3.460 -7.805 1.00 91.19 71 ALA A O 1
ATOM 579 N N . PRO A 1 72 ? 14.270 -4.028 -9.256 1.00 92.12 72 PRO A N 1
ATOM 580 C CA . PRO A 1 72 ? 15.265 -4.258 -8.203 1.00 92.12 72 PRO A CA 1
ATOM 581 C C . PRO A 1 72 ? 15.538 -3.023 -7.333 1.00 92.12 72 PRO A C 1
ATOM 583 O O . PRO A 1 72 ? 15.822 -3.150 -6.147 1.00 92.12 72 PRO A O 1
ATOM 586 N N . VAL A 1 73 ? 15.409 -1.816 -7.897 1.00 94.38 73 VAL A N 1
ATOM 587 C CA . VAL A 1 73 ? 15.617 -0.565 -7.150 1.00 94.38 73 VAL A CA 1
ATOM 588 C C . VAL A 1 73 ? 14.508 -0.363 -6.119 1.00 94.38 73 VAL A C 1
ATOM 590 O O . VAL A 1 73 ? 14.772 0.107 -5.015 1.00 94.38 73 VAL A O 1
ATOM 593 N N . VAL A 1 74 ? 13.266 -0.720 -6.458 1.00 92.38 74 VAL A N 1
ATOM 594 C CA . VAL A 1 74 ? 12.141 -0.651 -5.512 1.00 92.38 74 VAL A CA 1
ATOM 595 C C . VAL A 1 74 ? 12.363 -1.636 -4.364 1.00 92.38 74 VAL A C 1
ATOM 597 O O . VAL A 1 74 ? 12.220 -1.253 -3.202 1.00 92.38 74 VAL A O 1
ATOM 600 N N . ASP A 1 75 ? 12.799 -2.857 -4.679 1.00 89.56 75 ASP A N 1
ATOM 601 C CA . ASP A 1 75 ? 13.121 -3.886 -3.685 1.00 89.56 75 ASP A CA 1
ATOM 602 C C . ASP A 1 75 ? 14.217 -3.422 -2.716 1.00 89.56 75 ASP A C 1
ATOM 604 O O . ASP A 1 75 ? 14.086 -3.575 -1.499 1.00 89.56 75 ASP A O 1
ATOM 608 N N . ASP A 1 76 ? 15.281 -2.808 -3.237 1.00 93.31 76 ASP A N 1
ATOM 609 C CA . ASP A 1 76 ? 16.378 -2.283 -2.425 1.00 93.31 76 ASP A CA 1
ATOM 610 C C . ASP A 1 76 ? 15.931 -1.125 -1.524 1.00 93.31 76 ASP A C 1
ATOM 612 O O . ASP A 1 76 ? 16.337 -1.056 -0.361 1.00 93.31 76 ASP A O 1
ATOM 616 N N . VAL A 1 77 ? 15.054 -0.239 -2.012 1.00 92.00 77 VAL A N 1
ATOM 617 C CA . VAL A 1 77 ? 14.480 0.846 -1.203 1.00 92.00 77 VAL A CA 1
ATOM 618 C C . VAL A 1 77 ? 13.649 0.283 -0.056 1.00 92.00 77 VAL A C 1
ATOM 620 O O . VAL A 1 77 ? 13.852 0.691 1.091 1.00 92.00 77 VAL A O 1
ATOM 623 N N . VAL A 1 78 ? 12.741 -0.657 -0.334 1.00 89.56 78 VAL A N 1
ATOM 624 C CA . VAL A 1 78 ? 11.893 -1.266 0.698 1.00 89.56 78 VAL A CA 1
ATOM 625 C C . VAL A 1 78 ? 12.744 -2.018 1.714 1.00 89.56 78 VAL A C 1
ATOM 627 O O . VAL A 1 78 ? 12.586 -1.798 2.914 1.00 89.56 78 VAL A O 1
ATOM 630 N N . ARG A 1 79 ? 13.711 -2.823 1.261 1.00 89.31 79 ARG A N 1
ATOM 631 C CA . ARG A 1 79 ? 14.658 -3.511 2.147 1.00 89.31 79 ARG A CA 1
ATOM 632 C C . ARG A 1 79 ? 15.431 -2.517 3.009 1.00 89.31 79 ARG A C 1
ATOM 634 O O . ARG A 1 79 ? 15.557 -2.705 4.216 1.00 89.31 79 ARG A O 1
ATOM 641 N N . GLY A 1 80 ? 15.902 -1.425 2.413 1.00 90.38 80 GLY A N 1
ATOM 642 C CA . GLY A 1 80 ? 16.569 -0.353 3.136 1.00 90.38 80 GLY A CA 1
ATOM 643 C C . GLY A 1 80 ? 15.661 0.292 4.182 1.00 90.38 80 GLY A C 1
ATOM 644 O O . GLY A 1 80 ? 16.139 0.652 5.252 1.00 90.38 80 GLY A O 1
ATOM 645 N N . VAL A 1 81 ? 14.363 0.468 3.906 1.00 88.25 81 VAL A N 1
ATOM 646 C CA . VAL A 1 81 ? 13.381 0.931 4.904 1.00 88.25 81 VAL A CA 1
ATOM 647 C C . VAL A 1 81 ? 13.262 -0.086 6.038 1.00 88.25 81 VAL A C 1
ATOM 649 O O . VAL A 1 81 ? 13.437 0.299 7.188 1.00 88.25 81 VAL A O 1
ATOM 652 N N . GLN A 1 82 ? 13.061 -1.369 5.729 1.00 86.12 82 GLN A N 1
ATOM 653 C CA . GLN A 1 82 ? 12.950 -2.440 6.727 1.00 86.12 82 GLN A CA 1
ATOM 654 C C . GLN A 1 82 ? 14.177 -2.515 7.651 1.00 86.12 82 GLN A C 1
ATOM 656 O O . GLN A 1 82 ? 14.027 -2.697 8.851 1.00 86.12 82 GLN A O 1
ATOM 661 N N . GLN A 1 83 ? 15.387 -2.325 7.116 1.00 85.75 83 GLN A N 1
ATOM 662 C CA . GLN A 1 83 ? 16.638 -2.371 7.887 1.00 85.75 83 GLN A CA 1
ATOM 663 C C . GLN A 1 83 ? 16.857 -1.160 8.807 1.00 85.75 83 GLN A C 1
ATOM 665 O O . GLN A 1 83 ? 17.626 -1.251 9.759 1.00 85.75 83 GLN A O 1
ATOM 670 N N . ARG A 1 84 ? 16.235 -0.014 8.505 1.00 84.50 84 ARG A N 1
ATOM 671 C CA . ARG A 1 84 ? 16.391 1.245 9.262 1.00 84.50 84 ARG A CA 1
ATOM 672 C C . ARG A 1 84 ? 15.280 1.478 10.279 1.00 84.50 84 ARG A C 1
ATOM 674 O O . ARG A 1 84 ? 15.310 2.475 10.999 1.00 84.50 84 ARG A O 1
ATOM 681 N N . VAL A 1 85 ? 14.282 0.608 10.299 1.00 72.69 85 VAL A N 1
ATOM 682 C CA . VAL A 1 85 ? 13.174 0.686 11.238 1.00 72.69 85 VAL A CA 1
ATOM 683 C C . VAL A 1 85 ? 13.712 0.405 12.650 1.00 72.69 85 VAL A C 1
ATOM 685 O O . VAL A 1 85 ? 14.307 -0.637 12.893 1.00 72.69 85 VAL A O 1
ATOM 688 N N . GLY A 1 86 ? 13.587 1.399 13.539 1.00 72.19 86 GLY A N 1
ATOM 689 C CA . GLY A 1 86 ? 14.025 1.332 14.939 1.00 72.19 86 GLY A CA 1
ATOM 690 C C . GLY A 1 86 ? 13.060 0.514 15.804 1.00 72.19 86 GLY A C 1
ATOM 691 O O . GLY A 1 86 ? 13.004 -0.699 15.680 1.00 72.19 86 GLY A O 1
ATOM 692 N N . GLU A 1 87 ? 12.285 1.173 16.674 1.00 60.34 87 GLU A N 1
ATOM 693 C CA . GLU A 1 87 ? 11.246 0.522 17.506 1.00 60.34 87 GLU A CA 1
ATOM 694 C C . GLU A 1 87 ? 9.920 0.253 16.768 1.00 60.34 87 GLU A C 1
ATOM 696 O O . GLU A 1 87 ? 9.010 -0.347 17.335 1.00 60.34 87 GLU A O 1
ATOM 701 N N . ALA A 1 88 ? 9.770 0.724 15.527 1.00 73.94 88 ALA A N 1
ATOM 702 C CA . ALA A 1 88 ? 8.581 0.427 14.732 1.00 73.94 88 ALA A CA 1
ATOM 703 C C . ALA A 1 88 ? 8.657 -0.996 14.151 1.00 73.94 88 ALA A C 1
ATOM 705 O O . ALA A 1 88 ? 9.732 -1.571 14.036 1.00 73.94 88 ALA A O 1
ATOM 706 N N . ASP A 1 89 ? 7.523 -1.561 13.747 1.00 83.44 89 ASP A N 1
ATOM 707 C CA . ASP A 1 89 ? 7.522 -2.789 12.952 1.00 83.44 89 ASP A CA 1
ATOM 708 C C . ASP A 1 89 ? 7.831 -2.444 11.475 1.00 83.44 89 ASP A C 1
ATOM 710 O O . ASP A 1 89 ? 7.353 -1.423 10.957 1.00 83.44 89 ASP A O 1
ATOM 714 N N . PRO A 1 90 ? 8.650 -3.240 10.764 1.00 87.75 90 PRO A N 1
ATOM 715 C CA . PRO A 1 90 ? 8.988 -2.966 9.372 1.00 87.75 90 PRO A CA 1
ATOM 716 C C . PRO A 1 90 ? 7.801 -3.251 8.436 1.00 87.75 90 PRO A C 1
ATOM 718 O O . PRO A 1 90 ? 6.923 -4.048 8.774 1.00 87.75 90 PRO A O 1
ATOM 721 N N . PRO A 1 91 ? 7.760 -2.650 7.231 1.00 91.56 91 PRO A N 1
ATOM 722 C CA . PRO A 1 91 ? 6.748 -3.013 6.249 1.00 91.56 91 PRO A CA 1
ATOM 723 C C . PRO A 1 91 ? 6.909 -4.473 5.821 1.00 91.56 91 PRO A C 1
ATOM 725 O O . PRO A 1 91 ? 8.027 -4.939 5.595 1.00 91.56 91 PRO A O 1
ATOM 728 N N . VAL A 1 92 ? 5.795 -5.181 5.662 1.00 92.62 92 VAL A N 1
ATOM 729 C CA . VAL A 1 92 ? 5.766 -6.595 5.270 1.00 92.62 92 VAL A CA 1
ATOM 730 C C . VAL A 1 92 ? 5.273 -6.716 3.837 1.00 92.62 92 VAL A C 1
ATOM 732 O O . VAL A 1 92 ? 4.278 -6.095 3.463 1.00 92.62 92 VAL A O 1
ATOM 735 N N . GLU A 1 93 ? 5.962 -7.520 3.031 1.00 94.62 93 GLU A N 1
ATOM 736 C CA . GLU A 1 93 ? 5.478 -7.875 1.699 1.00 94.62 93 GLU A CA 1
ATOM 737 C C . GLU A 1 93 ? 4.316 -8.866 1.807 1.00 94.62 93 GLU A C 1
ATOM 739 O O . GLU A 1 93 ? 4.426 -9.904 2.461 1.00 94.62 93 GLU A O 1
ATOM 744 N N . ILE A 1 94 ? 3.197 -8.542 1.165 1.00 93.94 94 ILE A N 1
ATOM 745 C CA . ILE A 1 94 ? 2.012 -9.390 1.091 1.00 93.94 94 ILE A CA 1
ATOM 746 C C . ILE A 1 94 ? 1.889 -9.912 -0.336 1.00 93.94 94 ILE A C 1
ATOM 748 O O . ILE A 1 94 ? 1.812 -9.138 -1.290 1.00 93.94 94 ILE A O 1
ATOM 752 N N . ALA A 1 95 ? 1.826 -11.236 -0.481 1.00 91.81 95 ALA A N 1
ATOM 753 C CA . ALA A 1 95 ? 1.583 -11.859 -1.774 1.00 91.81 95 ALA A CA 1
ATOM 754 C C . ALA A 1 95 ? 0.231 -11.401 -2.347 1.00 91.81 95 ALA A C 1
ATOM 756 O O . ALA A 1 95 ? -0.791 -11.423 -1.657 1.00 91.81 95 ALA A O 1
ATOM 757 N N . THR A 1 96 ? 0.201 -11.043 -3.630 1.00 91.38 96 THR A N 1
ATOM 758 C CA . THR A 1 96 ? -1.007 -10.539 -4.307 1.00 91.38 96 THR A CA 1
ATOM 759 C C . THR A 1 96 ? -2.163 -11.539 -4.262 1.00 91.38 96 THR A C 1
ATOM 761 O O . THR A 1 96 ? -3.302 -11.144 -4.031 1.00 91.38 96 THR A O 1
ATOM 764 N N . ALA A 1 97 ? -1.874 -12.839 -4.360 1.00 88.62 97 ALA A N 1
ATOM 765 C CA . ALA A 1 97 ? -2.869 -13.903 -4.208 1.00 88.62 97 ALA A CA 1
ATOM 766 C C . ALA A 1 97 ? -3.519 -13.937 -2.811 1.00 88.62 97 ALA A C 1
ATOM 768 O O . ALA A 1 97 ? -4.693 -14.274 -2.686 1.00 88.62 97 ALA A O 1
ATOM 769 N N . VAL A 1 98 ? -2.777 -13.575 -1.757 1.00 89.88 98 VAL A N 1
ATOM 770 C CA . VAL A 1 98 ? -3.329 -13.448 -0.398 1.00 89.88 98 VAL A CA 1
ATOM 771 C C . VAL A 1 98 ? -4.175 -12.182 -0.294 1.00 89.88 98 VAL A C 1
ATOM 773 O O . VAL A 1 98 ? -5.249 -12.214 0.297 1.00 89.88 98 VAL A O 1
ATOM 776 N N . TRP A 1 99 ? -3.713 -11.081 -0.891 1.00 90.00 99 TRP A N 1
ATOM 777 C CA . TRP A 1 99 ? -4.394 -9.789 -0.826 1.00 90.00 99 TRP A CA 1
ATOM 778 C C . TRP A 1 99 ? -5.736 -9.771 -1.567 1.00 90.00 99 TRP A C 1
ATOM 780 O O . TRP A 1 99 ? -6.736 -9.310 -1.023 1.00 90.00 99 TRP A O 1
ATOM 790 N N . PHE A 1 100 ? -5.770 -10.267 -2.805 1.00 86.75 100 PHE A N 1
ATOM 791 C CA . PHE A 1 100 ? -6.981 -10.276 -3.634 1.00 86.75 100 PHE A CA 1
ATOM 792 C C . PHE A 1 100 ? -7.849 -11.525 -3.424 1.00 86.75 100 PHE A C 1
ATOM 794 O O . PHE A 1 100 ? -8.981 -11.568 -3.904 1.00 86.75 100 PHE A O 1
ATOM 801 N N . GLY A 1 101 ? -7.336 -12.526 -2.699 1.00 80.38 101 GLY A N 1
ATOM 802 C CA . GLY A 1 101 ? -7.859 -13.888 -2.719 1.00 80.38 101 GLY A CA 1
ATOM 803 C C . GLY A 1 101 ? -7.516 -14.566 -4.048 1.00 80.38 101 GLY A C 1
ATOM 804 O O . GLY A 1 101 ? -7.553 -13.941 -5.107 1.00 80.38 101 GLY A O 1
ATOM 805 N N . ALA A 1 102 ? -7.163 -15.853 -4.030 1.00 60.72 102 ALA A N 1
ATOM 806 C CA . ALA A 1 102 ? -7.070 -16.602 -5.278 1.00 60.72 102 ALA A CA 1
ATOM 807 C C . ALA A 1 102 ? -8.440 -16.530 -5.968 1.00 60.72 102 ALA A C 1
ATOM 809 O O . ALA A 1 102 ? -9.443 -16.949 -5.384 1.00 60.72 102 ALA A O 1
ATOM 810 N N . ALA A 1 103 ? -8.493 -15.976 -7.183 1.00 56.00 103 ALA A N 1
ATOM 811 C CA . ALA A 1 103 ? -9.693 -16.069 -8.000 1.00 56.00 103 ALA A CA 1
ATOM 812 C C . ALA A 1 103 ? -10.059 -17.560 -8.097 1.00 56.00 103 ALA A C 1
ATOM 814 O O . ALA A 1 103 ? -9.169 -18.369 -8.388 1.00 56.00 103 ALA A O 1
ATOM 815 N N . PRO A 1 104 ? -11.309 -17.970 -7.814 1.00 42.59 104 PRO A N 1
ATOM 816 C CA . PRO A 1 104 ? -11.696 -19.342 -8.083 1.00 42.59 104 PRO A CA 1
ATOM 817 C C . PRO A 1 104 ? -11.418 -19.602 -9.564 1.00 42.59 104 PRO A C 1
ATOM 819 O O . PRO A 1 104 ? -11.841 -18.821 -10.417 1.00 42.59 104 PRO A O 1
ATOM 822 N N . LEU A 1 105 ? -10.674 -20.672 -9.857 1.00 48.50 105 LEU A N 1
ATOM 823 C CA . LEU A 1 105 ? -10.605 -21.235 -11.199 1.00 48.50 105 LEU A CA 1
ATOM 824 C C . LEU A 1 105 ? -12.046 -21.588 -11.570 1.00 48.50 105 LEU A C 1
ATOM 826 O O . LEU A 1 105 ? -12.555 -22.632 -11.163 1.00 48.50 105 LEU A O 1
ATOM 830 N N . LEU A 1 106 ? -12.741 -20.683 -12.257 1.00 51.16 106 LEU A N 1
ATOM 831 C CA . LEU A 1 106 ? -13.978 -21.041 -12.923 1.00 51.16 106 LEU A CA 1
ATOM 832 C C . LEU A 1 106 ? -13.571 -22.111 -13.943 1.00 51.16 106 LEU A C 1
ATOM 834 O O . LEU A 1 106 ? -12.666 -21.844 -14.737 1.00 51.16 106 LEU A O 1
ATOM 838 N N . PRO A 1 107 ? -14.126 -23.334 -13.874 1.00 47.19 107 PRO A N 1
ATOM 839 C CA . PRO A 1 107 ? -13.829 -24.339 -14.879 1.00 47.19 107 PRO A CA 1
ATOM 840 C C . PRO A 1 107 ? -14.168 -23.743 -16.246 1.00 47.19 107 PRO A C 1
ATOM 842 O O . PRO A 1 107 ? -15.277 -23.235 -16.424 1.00 47.19 107 PRO A O 1
ATOM 845 N N . GLU A 1 108 ? -13.197 -23.764 -17.169 1.00 56.22 108 GLU A N 1
ATOM 846 C CA . GLU A 1 108 ? -13.440 -23.430 -18.571 1.00 56.22 108 GLU A CA 1
ATOM 847 C C . GLU A 1 108 ? -14.656 -24.219 -19.034 1.00 56.22 108 GLU A C 1
ATOM 849 O O . GLU A 1 108 ? -14.779 -25.409 -18.724 1.00 56.22 108 GLU A O 1
ATOM 854 N N . ASP A 1 109 ? -15.564 -23.513 -19.700 1.00 50.00 109 ASP A N 1
ATOM 855 C CA . ASP A 1 109 ? -16.858 -23.993 -20.138 1.00 50.00 109 ASP A CA 1
ATOM 856 C C . ASP A 1 109 ? -16.846 -25.491 -20.453 1.00 50.00 109 ASP A C 1
ATOM 858 O O . ASP A 1 109 ? -16.305 -25.945 -21.464 1.00 50.00 109 ASP A O 1
ATOM 862 N N . ALA A 1 110 ? -17.556 -26.258 -19.625 1.00 53.50 110 ALA A N 1
ATOM 863 C CA . ALA A 1 110 ? -18.179 -27.490 -20.071 1.00 53.50 110 ALA A CA 1
ATOM 864 C C . ALA A 1 110 ? -19.289 -27.114 -21.072 1.00 53.50 110 A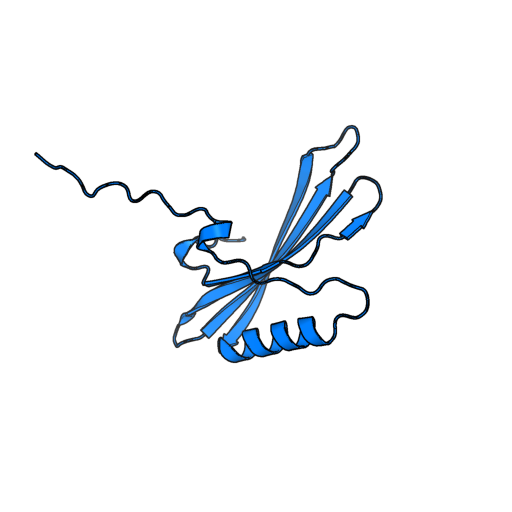LA A C 1
ATOM 866 O O . ALA A 1 110 ? -20.476 -27.288 -20.801 1.00 53.50 110 ALA A O 1
ATOM 867 N N . SER A 1 111 ? -18.893 -26.543 -22.214 1.00 50.28 111 SER A N 1
ATOM 868 C CA . SER A 1 111 ? -19.720 -26.426 -23.405 1.00 50.28 111 SER A CA 1
ATOM 869 C C . SER A 1 111 ? -19.929 -27.839 -23.919 1.00 50.28 111 SER A C 1
ATOM 871 O O . SER A 1 111 ? -19.073 -28.434 -24.575 1.00 50.28 111 SER A O 1
ATOM 873 N N . ARG A 1 112 ? -21.063 -28.388 -23.505 1.00 47.25 112 ARG A N 1
ATOM 874 C CA . ARG A 1 112 ? -21.677 -29.580 -24.059 1.00 47.25 112 ARG A CA 1
ATOM 875 C C . ARG A 1 112 ? -22.718 -29.164 -25.085 1.00 47.25 112 ARG A C 1
ATOM 877 O O . ARG A 1 112 ? -23.388 -28.138 -24.835 1.00 47.25 112 ARG A O 1
#

Foldseek 3Di:
DDDDDDLVQWDWKWWFDWDDDDQKIKTWIWTWGDDPPQKTWIKIKMKMARCDDPCHGDMDIDIGTPGMDHPVVVVVVLVVQCVPDDPGHRTDMDGSCRVVPPDPPPPDDPPD

pLDDT: mean 86.64, std 14.67, range [38.0, 98.0]

Radius of gyration: 17.18 Å; chains: 1; bounding box: 38×41×44 Å